Protein AF-A0A514X1A0-F1 (afdb_monomer_lite)

Structure (mmCIF, N/CA/C/O backbone):
data_AF-A0A514X1A0-F1
#
_entry.id   AF-A0A514X1A0-F1
#
loop_
_atom_site.group_PDB
_atom_site.id
_atom_site.type_symbol
_atom_site.label_atom_id
_atom_site.label_alt_id
_atom_site.label_comp_id
_atom_site.label_asym_id
_atom_site.label_entity_id
_atom_site.label_seq_id
_atom_site.pdbx_PDB_ins_code
_atom_site.Cartn_x
_atom_site.Cartn_y
_atom_site.Cartn_z
_atom_site.occupancy
_atom_site.B_iso_or_equiv
_atom_site.auth_seq_id
_atom_site.auth_comp_id
_atom_site.auth_asym_id
_atom_site.auth_atom_id
_atom_site.pdbx_PDB_model_num
ATOM 1 N N . MET A 1 1 ? 16.636 21.035 -55.636 1.00 46.41 1 MET A N 1
ATOM 2 C CA . MET A 1 1 ? 16.440 21.186 -54.175 1.00 46.41 1 MET A CA 1
ATOM 3 C C . MET A 1 1 ? 14.949 21.383 -53.866 1.00 46.41 1 MET A C 1
ATOM 5 O O . MET A 1 1 ? 14.515 22.514 -53.718 1.00 46.41 1 MET A O 1
ATOM 9 N N . LYS A 1 2 ? 14.115 20.330 -53.873 1.00 51.72 2 LYS A N 1
ATOM 10 C CA . LYS A 1 2 ? 12.656 20.466 -53.622 1.00 51.72 2 LYS A CA 1
ATOM 11 C C . LYS A 1 2 ? 12.068 19.430 -52.648 1.00 51.72 2 LYS A C 1
ATOM 13 O O . LYS A 1 2 ? 10.921 19.572 -52.252 1.00 51.72 2 LYS A O 1
ATOM 18 N N . ASN A 1 3 ? 12.867 18.470 -52.166 1.00 51.12 3 ASN A N 1
ATOM 19 C CA . ASN A 1 3 ? 12.351 17.314 -51.414 1.00 51.12 3 ASN A CA 1
ATOM 20 C C . ASN A 1 3 ? 12.765 17.297 -49.926 1.00 51.12 3 ASN A C 1
ATOM 22 O O . ASN A 1 3 ? 12.443 16.359 -49.210 1.00 51.12 3 ASN A O 1
ATOM 26 N N . VAL A 1 4 ? 13.454 18.337 -49.434 1.00 55.75 4 VAL A N 1
ATOM 27 C CA . VAL A 1 4 ? 13.977 18.392 -48.049 1.00 55.75 4 VAL A CA 1
ATOM 28 C C . VAL A 1 4 ? 12.877 18.668 -47.011 1.00 55.75 4 VAL A C 1
ATOM 30 O O . VAL A 1 4 ? 13.002 18.274 -45.858 1.00 55.75 4 VAL A O 1
ATOM 33 N N . LYS A 1 5 ? 11.755 19.281 -47.413 1.00 52.59 5 LYS A N 1
ATOM 34 C CA . LYS A 1 5 ? 10.656 19.623 -46.491 1.00 52.59 5 LYS A CA 1
ATOM 35 C C . LYS A 1 5 ? 9.820 18.415 -46.048 1.00 52.59 5 LYS A C 1
ATOM 37 O O . LYS A 1 5 ? 9.204 18.475 -44.993 1.00 52.59 5 LYS A O 1
ATOM 42 N N . LEU A 1 6 ? 9.818 17.324 -46.820 1.00 51.69 6 LEU A N 1
ATOM 43 C CA . LEU A 1 6 ? 9.026 16.129 -46.506 1.00 51.69 6 LEU A CA 1
ATOM 44 C C . LEU A 1 6 ? 9.691 15.256 -45.427 1.00 51.69 6 LEU A C 1
ATOM 46 O O . LEU A 1 6 ? 9.009 14.618 -44.635 1.00 51.69 6 LEU A O 1
ATOM 50 N N . VAL A 1 7 ? 11.025 15.264 -45.358 1.00 54.31 7 VAL A N 1
ATOM 51 C CA . VAL A 1 7 ? 11.789 14.410 -44.432 1.00 54.31 7 VAL A CA 1
ATOM 52 C C . VAL A 1 7 ? 11.707 14.921 -42.986 1.00 54.31 7 VAL A C 1
ATOM 54 O O . VAL A 1 7 ? 11.714 14.127 -42.050 1.00 54.31 7 VAL A O 1
ATOM 57 N N . LEU A 1 8 ? 11.542 16.234 -42.784 1.00 53.09 8 LEU A N 1
ATOM 58 C CA . LEU A 1 8 ? 11.487 16.837 -41.447 1.00 53.09 8 LEU A CA 1
ATOM 59 C C . LEU A 1 8 ? 10.170 16.549 -40.697 1.00 53.09 8 LEU A C 1
ATOM 61 O O . LEU A 1 8 ? 10.156 16.538 -39.471 1.00 53.09 8 LEU A O 1
ATOM 65 N N . ALA A 1 9 ? 9.071 16.292 -41.415 1.00 54.53 9 ALA A N 1
ATOM 66 C CA . ALA A 1 9 ? 7.756 16.057 -40.810 1.00 54.53 9 ALA A CA 1
ATOM 67 C C . ALA A 1 9 ? 7.592 14.630 -40.252 1.00 54.53 9 ALA A C 1
ATOM 69 O O . ALA A 1 9 ? 6.872 14.429 -39.279 1.00 54.53 9 ALA A O 1
ATOM 70 N N . VAL A 1 10 ? 8.291 13.642 -40.822 1.00 55.50 10 VAL A N 1
ATOM 71 C CA . VAL A 1 10 ? 8.201 12.236 -40.384 1.00 55.50 10 VAL A CA 1
ATOM 72 C C . VAL A 1 10 ? 9.047 11.976 -39.131 1.00 55.50 10 VAL A C 1
ATOM 74 O O . VAL A 1 10 ? 8.675 11.156 -38.297 1.00 55.50 10 VAL A O 1
ATOM 77 N N . ALA A 1 11 ? 10.134 12.729 -38.931 1.00 55.03 11 ALA A N 1
ATOM 78 C CA . ALA A 1 11 ? 10.987 12.602 -37.746 1.00 55.03 11 ALA A CA 1
ATOM 79 C C . ALA A 1 11 ? 10.313 13.091 -36.445 1.00 55.03 11 ALA A C 1
ATOM 81 O O . ALA A 1 11 ? 10.697 12.663 -35.361 1.00 55.03 11 ALA A O 1
ATOM 82 N N . PHE A 1 12 ? 9.291 13.950 -36.536 1.00 53.16 12 PHE A N 1
ATOM 83 C CA . PHE A 1 12 ? 8.600 14.508 -35.366 1.00 53.16 12 PHE A CA 1
ATOM 84 C C . PHE A 1 12 ? 7.435 13.635 -34.860 1.00 53.16 12 PHE A C 1
ATOM 86 O O . PHE A 1 12 ? 6.997 13.803 -33.728 1.00 53.16 12 PHE A O 1
ATOM 93 N N . LEU A 1 13 ? 6.945 12.678 -35.662 1.00 53.69 13 LEU A N 1
ATOM 94 C CA . LEU A 1 13 ? 5.894 11.736 -35.241 1.00 53.69 13 LEU A CA 1
ATOM 95 C C . LEU A 1 13 ? 6.434 10.507 -34.486 1.00 53.69 13 LEU A C 1
ATOM 97 O O . LEU A 1 13 ? 5.646 9.760 -33.914 1.00 53.69 13 LEU A O 1
ATOM 101 N N . GLY A 1 14 ? 7.753 10.293 -34.464 1.00 54.91 14 GLY A N 1
ATOM 102 C CA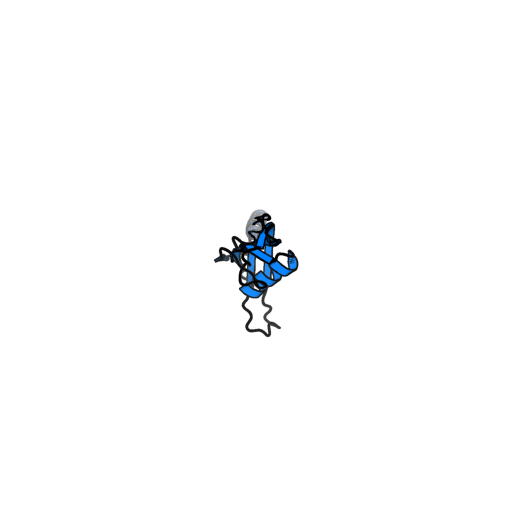 . GLY A 1 14 ? 8.387 9.160 -33.774 1.00 54.91 14 GLY A CA 1
ATOM 103 C C . GLY A 1 14 ? 8.770 9.414 -32.311 1.00 54.91 14 GLY A C 1
ATOM 104 O O . GLY A 1 14 ? 9.260 8.504 -31.652 1.00 54.91 14 GLY A O 1
ATOM 105 N N . SER A 1 15 ? 8.588 10.634 -31.796 1.00 56.12 15 SER A N 1
ATOM 106 C CA . SER A 1 15 ? 9.048 11.048 -30.458 1.00 56.12 15 SER A CA 1
ATOM 107 C C . SER A 1 15 ? 7.961 11.039 -29.376 1.00 56.12 15 SER A C 1
ATOM 109 O O . SER A 1 15 ? 8.225 11.406 -28.232 1.00 56.12 15 SER A O 1
ATOM 111 N N . LEU A 1 16 ? 6.742 10.608 -29.703 1.00 56.06 16 LEU A N 1
ATOM 112 C CA . LEU A 1 16 ? 5.635 10.537 -28.755 1.00 56.06 16 LEU A CA 1
ATOM 113 C C . LEU A 1 16 ? 5.466 9.099 -28.258 1.00 56.06 16 LEU A C 1
ATOM 115 O O . LEU A 1 16 ? 5.196 8.198 -29.043 1.00 56.06 16 LEU A O 1
ATOM 119 N N . SER A 1 17 ? 5.533 8.935 -26.936 1.00 56.16 17 SER A N 1
ATOM 120 C CA . SER A 1 17 ? 5.170 7.729 -26.179 1.00 56.16 17 SER A CA 1
ATOM 121 C C . SER A 1 17 ? 6.303 6.751 -25.845 1.00 56.16 17 SER A C 1
ATOM 123 O O . SER A 1 17 ? 6.271 5.569 -26.175 1.00 56.16 17 SER A O 1
ATOM 125 N N . ALA A 1 18 ? 7.250 7.210 -25.025 1.00 54.34 18 ALA A N 1
ATOM 126 C CA . ALA A 1 18 ? 7.774 6.344 -23.971 1.00 54.34 18 ALA A CA 1
ATOM 127 C C . ALA A 1 18 ? 6.780 6.369 -22.792 1.00 54.34 18 ALA A C 1
ATOM 129 O O . ALA A 1 18 ? 7.039 6.975 -21.753 1.00 54.34 18 ALA A O 1
ATOM 130 N N . CYS A 1 19 ? 5.593 5.779 -22.966 1.00 57.94 19 CYS A N 1
ATOM 131 C CA . CYS A 1 19 ? 4.699 5.524 -21.840 1.00 57.94 19 CYS A CA 1
ATOM 132 C C . CYS A 1 19 ? 5.389 4.518 -20.915 1.00 57.94 19 CYS A C 1
ATOM 134 O O . CYS A 1 19 ? 5.541 3.350 -21.27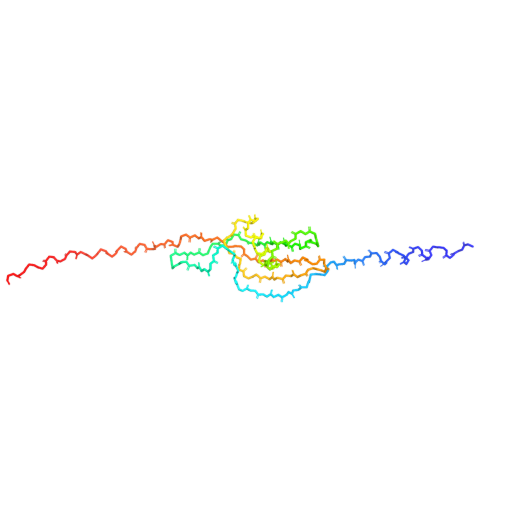0 1.00 57.94 19 CYS A O 1
ATOM 136 N N . ALA A 1 20 ? 5.817 4.963 -19.734 1.00 64.00 20 ALA A N 1
ATOM 137 C CA . ALA A 1 20 ? 6.236 4.064 -18.669 1.00 64.00 20 ALA A CA 1
ATOM 138 C C . ALA A 1 20 ? 5.045 3.159 -18.310 1.00 64.00 20 ALA A C 1
ATOM 140 O O . ALA A 1 20 ? 4.107 3.582 -17.637 1.00 64.00 20 ALA A O 1
ATOM 141 N N . MET A 1 21 ? 5.043 1.933 -18.835 1.00 72.94 21 MET A N 1
ATOM 142 C CA . MET A 1 21 ? 3.971 0.970 -18.613 1.00 72.94 21 MET A CA 1
ATOM 143 C C . MET A 1 21 ? 3.974 0.555 -17.138 1.00 72.94 21 MET A C 1
ATOM 145 O O . MET A 1 21 ? 4.964 0.014 -16.640 1.00 72.94 21 MET A O 1
ATOM 149 N N . LYS A 1 22 ? 2.870 0.841 -16.438 1.00 83.50 22 LYS A N 1
ATOM 150 C CA . LYS A 1 22 ? 2.549 0.231 -15.146 1.00 83.50 22 LYS A CA 1
ATOM 151 C C . LYS A 1 22 ? 1.830 -1.083 -15.427 1.00 83.50 22 LYS A C 1
ATOM 153 O O . LYS A 1 22 ? 0.758 -1.077 -16.031 1.00 83.50 22 LYS A O 1
ATOM 158 N N . THR A 1 23 ? 2.391 -2.191 -14.970 1.00 88.75 23 THR A N 1
ATOM 159 C CA . THR A 1 23 ? 1.753 -3.505 -15.066 1.00 88.75 23 THR A CA 1
ATOM 160 C C . THR A 1 23 ? 1.191 -3.869 -13.707 1.00 88.75 23 THR A C 1
ATOM 162 O O . THR A 1 23 ? 1.922 -3.886 -12.718 1.00 88.75 23 THR A O 1
ATOM 165 N N . LYS A 1 24 ? -0.108 -4.156 -13.646 1.00 92.75 24 LYS A N 1
ATOM 166 C CA . LYS A 1 24 ? -0.755 -4.609 -12.415 1.00 92.75 24 LYS A CA 1
ATOM 167 C C . LYS A 1 24 ? -0.260 -6.009 -12.051 1.00 92.75 24 LYS A C 1
ATOM 169 O O . LYS A 1 24 ? -0.255 -6.894 -12.901 1.00 92.75 24 LYS A O 1
ATOM 174 N N . VAL A 1 25 ? 0.156 -6.188 -10.802 1.00 91.94 25 VAL A N 1
ATOM 175 C CA . VAL A 1 25 ? 0.725 -7.440 -10.283 1.00 91.94 25 VAL A CA 1
ATOM 176 C C . VAL A 1 25 ? -0.320 -8.217 -9.492 1.00 91.94 25 VAL A C 1
ATOM 178 O O . VAL A 1 25 ? -0.528 -9.396 -9.759 1.00 91.94 25 VAL A O 1
ATOM 181 N N . LEU A 1 26 ? -0.981 -7.570 -8.527 1.00 94.81 26 LEU A N 1
ATOM 182 C CA . LEU A 1 26 ? -2.009 -8.203 -7.699 1.00 94.81 26 LEU A CA 1
ATOM 183 C C . LEU A 1 26 ? -2.953 -7.177 -7.067 1.00 94.81 26 LEU A C 1
ATOM 185 O O . LEU A 1 26 ? -2.643 -5.986 -6.999 1.00 94.81 26 LEU A O 1
ATOM 189 N N . ASP A 1 27 ? -4.080 -7.681 -6.570 1.00 96.69 27 ASP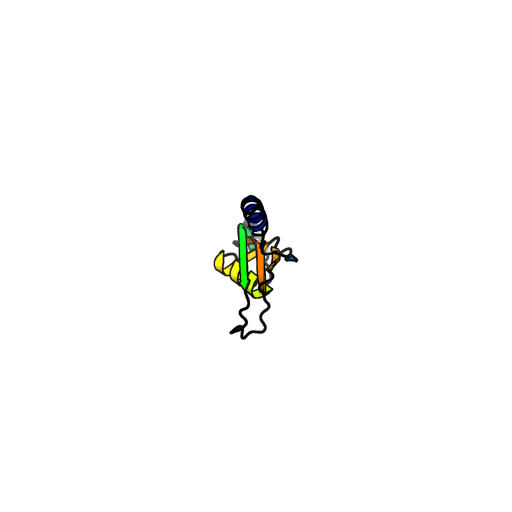 A N 1
ATOM 190 C CA . ASP A 1 27 ? -5.015 -6.967 -5.704 1.00 96.69 27 ASP A CA 1
ATOM 191 C C . ASP A 1 27 ? -5.052 -7.614 -4.320 1.00 96.69 27 ASP A C 1
ATOM 193 O O . ASP A 1 27 ? -5.007 -8.839 -4.192 1.00 96.69 27 ASP A O 1
ATOM 197 N N . ALA A 1 28 ? -5.173 -6.789 -3.286 1.00 95.06 28 ALA A N 1
ATOM 198 C CA . ALA A 1 28 ? -5.339 -7.220 -1.909 1.00 95.06 28 ALA A CA 1
ATOM 199 C C . ALA A 1 28 ? -6.467 -6.429 -1.237 1.00 95.06 28 ALA A C 1
ATOM 201 O O . ALA A 1 28 ? -6.568 -5.208 -1.367 1.00 95.06 28 ALA A O 1
ATOM 202 N N . GLY A 1 29 ? -7.314 -7.127 -0.477 1.00 93.88 29 GLY A N 1
ATOM 203 C CA . GLY A 1 29 ? -8.429 -6.494 0.231 1.00 93.88 29 GLY A CA 1
ATOM 204 C C . GLY A 1 29 ? -7.956 -5.491 1.285 1.00 93.88 29 GLY A C 1
ATOM 205 O O . GLY A 1 29 ? -8.482 -4.381 1.363 1.00 93.88 29 GLY A O 1
ATOM 206 N N . ALA A 1 30 ? -6.933 -5.862 2.057 1.00 93.00 30 ALA A N 1
ATOM 207 C CA . ALA A 1 30 ? -6.277 -4.993 3.020 1.00 93.00 30 ALA A CA 1
ATOM 208 C C . ALA A 1 30 ? -4.821 -5.421 3.236 1.00 93.00 30 ALA A C 1
ATOM 210 O O . ALA A 1 30 ? -4.527 -6.616 3.269 1.00 93.00 30 ALA A O 1
ATOM 211 N N . VAL A 1 31 ? -3.929 -4.449 3.414 1.00 94.44 31 VAL A N 1
ATOM 212 C CA . VAL A 1 31 ? -2.510 -4.665 3.727 1.00 94.44 31 VAL A CA 1
ATOM 213 C C . VAL A 1 31 ? -2.059 -3.718 4.836 1.00 94.44 31 VAL A C 1
ATOM 215 O O . VAL A 1 31 ? -2.536 -2.584 4.945 1.00 94.44 31 VAL A O 1
ATOM 218 N N . SER A 1 32 ? -1.146 -4.191 5.681 1.00 93.62 32 SER A N 1
ATOM 219 C CA . SER A 1 32 ? -0.483 -3.384 6.704 1.00 93.62 32 SER A CA 1
ATOM 220 C C . SER A 1 32 ? 0.825 -4.036 7.129 1.00 93.62 32 SER A C 1
ATOM 222 O O . SER A 1 32 ? 0.874 -5.248 7.326 1.00 93.62 32 SER A O 1
ATOM 224 N N . MET A 1 33 ? 1.865 -3.220 7.300 1.00 92.31 33 MET A N 1
ATOM 225 C CA . MET A 1 33 ? 3.151 -3.638 7.866 1.00 92.31 33 MET A CA 1
ATOM 226 C C . MET A 1 33 ? 3.247 -3.366 9.371 1.00 92.31 33 MET A C 1
ATOM 228 O O . MET A 1 33 ? 4.159 -3.853 10.033 1.00 92.31 33 MET A O 1
ATOM 232 N N . THR A 1 34 ? 2.321 -2.584 9.928 1.00 88.69 34 THR A N 1
ATOM 233 C CA . THR A 1 34 ? 2.342 -2.167 11.338 1.00 88.69 34 THR A CA 1
ATOM 234 C C . THR A 1 34 ? 1.362 -2.955 12.202 1.00 88.69 34 THR A C 1
ATOM 236 O O . THR A 1 34 ? 1.512 -2.985 13.425 1.00 88.69 34 THR A O 1
ATOM 239 N N . ARG A 1 35 ? 0.349 -3.591 11.597 1.00 84.62 35 ARG A N 1
ATOM 240 C CA . ARG A 1 35 ? -0.726 -4.302 12.301 1.00 84.62 35 ARG A CA 1
ATOM 241 C C . ARG A 1 35 ? -1.122 -5.573 11.558 1.00 84.62 35 ARG A C 1
ATOM 243 O O . ARG A 1 35 ? -1.358 -5.549 10.359 1.00 84.62 35 ARG A O 1
ATOM 250 N N . THR A 1 36 ? -1.274 -6.669 12.293 1.00 84.94 36 THR A N 1
ATOM 251 C CA . THR A 1 36 ? -1.759 -7.949 11.751 1.00 84.94 36 THR A CA 1
ATOM 252 C C . THR A 1 36 ? -3.281 -8.079 11.784 1.00 84.94 36 THR A C 1
ATOM 254 O O . THR A 1 36 ? -3.850 -8.806 10.977 1.00 84.94 36 THR A O 1
ATOM 257 N N . SER A 1 37 ? -3.953 -7.405 12.721 1.00 85.62 37 SER A N 1
ATOM 258 C CA . SER A 1 37 ? -5.410 -7.452 12.881 1.00 85.62 37 SER A CA 1
ATOM 259 C C . SER A 1 37 ? -5.934 -6.243 13.661 1.00 85.62 37 SER A C 1
ATOM 261 O O . SER A 1 37 ? -5.164 -5.519 14.297 1.00 85.62 37 SER A O 1
ATOM 263 N N . LEU A 1 38 ? -7.252 -6.038 13.599 1.00 87.44 38 LEU A N 1
ATOM 264 C CA . LEU A 1 38 ? -7.981 -5.063 14.410 1.00 87.44 38 LEU A CA 1
ATOM 265 C C . LEU A 1 38 ? -8.412 -5.699 15.732 1.00 87.44 38 LEU A C 1
ATOM 267 O O . LEU A 1 38 ? -8.908 -6.828 15.739 1.00 87.44 38 LEU A O 1
ATOM 271 N N . ALA A 1 39 ? -8.271 -4.967 16.837 1.00 88.69 39 ALA A N 1
ATOM 272 C CA . ALA A 1 39 ? -8.867 -5.383 18.102 1.00 88.69 39 ALA A CA 1
ATOM 273 C C . ALA A 1 39 ? -10.410 -5.264 18.053 1.00 88.69 39 ALA A C 1
ATOM 275 O O . ALA A 1 39 ? -10.939 -4.476 17.263 1.00 88.69 39 ALA A O 1
ATOM 276 N N . PRO A 1 40 ? -11.158 -6.012 18.889 1.00 86.44 40 PRO A N 1
ATOM 277 C CA . PRO A 1 40 ? -12.628 -6.020 18.858 1.00 86.44 40 PRO A CA 1
ATOM 278 C C . PRO A 1 40 ? -13.284 -4.653 19.106 1.00 86.44 40 PRO A C 1
ATOM 280 O O . PRO A 1 40 ? -14.407 -4.408 18.672 1.00 86.44 40 PRO A O 1
ATOM 283 N N . ASP A 1 41 ? -12.594 -3.767 19.816 1.00 90.50 41 ASP A N 1
ATOM 284 C CA . ASP A 1 41 ? -13.015 -2.414 20.174 1.00 90.50 41 ASP A CA 1
ATOM 285 C C . ASP A 1 41 ? -12.451 -1.347 19.225 1.00 90.50 41 ASP A C 1
ATOM 287 O O . ASP A 1 41 ? -12.537 -0.158 19.513 1.00 90.50 41 ASP A O 1
ATOM 291 N N . GLN A 1 42 ? -11.867 -1.741 18.095 1.00 90.94 42 GLN A N 1
ATOM 292 C CA . GLN A 1 42 ? -11.260 -0.834 17.127 1.00 90.94 42 GLN A CA 1
ATOM 293 C C . GLN A 1 42 ? -12.064 -0.772 15.832 1.00 90.94 42 GLN A C 1
ATOM 295 O O . GLN A 1 42 ? -12.699 -1.739 15.409 1.00 90.94 42 GLN A O 1
ATOM 300 N N . LYS A 1 43 ? -12.028 0.391 15.182 1.00 92.25 43 LYS A N 1
ATOM 301 C CA . LYS A 1 43 ? -12.640 0.611 13.869 1.00 92.25 43 LYS A CA 1
ATOM 302 C C . LYS A 1 43 ? -11.650 1.278 12.926 1.00 92.25 43 LYS A C 1
ATOM 304 O O . LYS A 1 43 ? -10.738 1.976 13.363 1.00 92.25 43 LYS A O 1
ATOM 309 N N . LEU A 1 44 ? -11.862 1.067 11.632 1.00 92.94 44 LEU A N 1
ATOM 310 C CA . LEU A 1 44 ? -11.157 1.790 10.582 1.00 92.94 44 LEU A CA 1
ATOM 311 C C . LEU A 1 44 ? -11.891 3.096 10.285 1.00 92.94 44 LEU A C 1
ATOM 313 O O . LEU A 1 44 ? -13.105 3.102 10.081 1.00 92.94 44 LEU A O 1
ATOM 317 N N . GLN A 1 45 ? -11.144 4.191 10.285 1.00 94.81 45 GLN A N 1
ATOM 318 C CA . GLN A 1 45 ? -11.571 5.487 9.789 1.00 94.81 45 GLN A CA 1
ATOM 319 C C . GLN A 1 45 ? -10.834 5.770 8.484 1.00 94.81 45 GLN A C 1
ATOM 321 O O . GLN A 1 45 ? -9.602 5.802 8.453 1.00 94.81 45 GLN A O 1
ATOM 326 N N . GLU A 1 46 ? -11.599 6.024 7.430 1.00 96.44 46 GLU A N 1
ATOM 327 C CA . GLU A 1 46 ? -11.046 6.363 6.128 1.00 96.44 46 GLU A CA 1
ATOM 3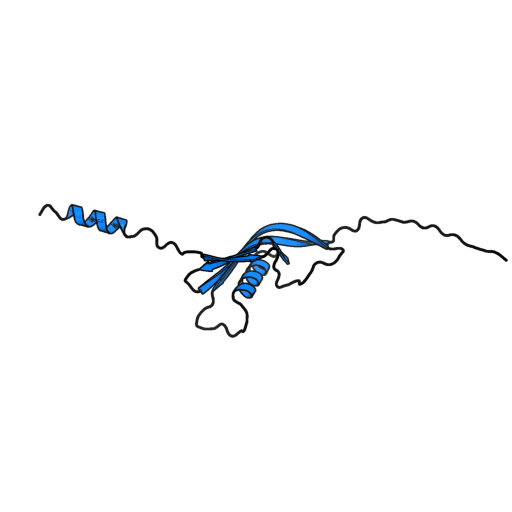28 C C . GLU A 1 46 ? -10.350 7.724 6.167 1.00 96.44 46 GLU A C 1
ATOM 330 O O . GLU A 1 46 ? -10.907 8.708 6.656 1.00 96.44 46 GLU A O 1
ATOM 335 N N . VAL A 1 47 ? -9.119 7.764 5.653 1.00 96.06 47 VAL A N 1
ATOM 336 C CA . VAL A 1 47 ? -8.338 8.998 5.484 1.00 96.06 47 VAL A CA 1
ATOM 337 C C . VAL A 1 47 ? -8.411 9.491 4.040 1.00 96.06 47 VAL A C 1
ATOM 339 O O . VAL A 1 47 ? -8.453 10.697 3.812 1.00 96.06 47 VAL A O 1
ATOM 342 N N . GLY A 1 48 ? -8.442 8.571 3.072 1.00 96.56 48 GLY A N 1
ATOM 343 C CA . GLY A 1 48 ? -8.534 8.882 1.646 1.00 96.56 48 GLY A CA 1
ATOM 344 C C . GLY A 1 48 ? -7.577 8.047 0.790 1.00 96.56 48 GLY A C 1
ATOM 345 O O . GLY A 1 48 ? -6.986 7.088 1.289 1.00 96.56 48 GLY A O 1
ATOM 346 N N . PRO A 1 49 ? -7.418 8.375 -0.503 1.00 97.56 49 PRO A N 1
ATOM 347 C CA . PRO A 1 49 ? -6.531 7.641 -1.400 1.00 97.56 49 PRO A CA 1
ATOM 348 C C . PRO A 1 49 ? -5.065 7.804 -0.988 1.00 97.56 49 PRO A C 1
ATOM 350 O O . PRO A 1 49 ? -4.622 8.898 -0.638 1.00 97.56 49 PRO A O 1
ATOM 353 N N . VAL A 1 50 ? -4.304 6.714 -1.057 1.00 97.00 50 VAL A N 1
ATOM 354 C CA . VAL A 1 50 ? -2.875 6.679 -0.729 1.00 97.00 50 VAL A CA 1
ATOM 355 C C . VAL A 1 50 ? -2.080 5.984 -1.822 1.00 97.00 50 VAL A C 1
ATOM 357 O O . VAL A 1 50 ? -2.569 5.102 -2.533 1.00 97.00 50 VAL A O 1
ATOM 360 N N . THR A 1 51 ? -0.818 6.376 -1.939 1.00 95.69 51 THR A N 1
ATOM 361 C CA . THR A 1 51 ? 0.143 5.753 -2.846 1.00 95.69 51 THR A CA 1
ATOM 362 C C . THR A 1 51 ? 1.489 5.626 -2.150 1.00 95.69 51 THR A C 1
ATOM 364 O O . THR A 1 51 ? 1.886 6.512 -1.389 1.00 95.69 51 THR A O 1
ATOM 367 N N . GLY A 1 52 ? 2.196 4.533 -2.418 1.00 93.50 52 GLY A N 1
ATOM 368 C CA . GLY A 1 52 ? 3.600 4.372 -2.051 1.00 93.50 52 GLY A CA 1
ATOM 369 C C . GLY A 1 52 ? 4.358 3.675 -3.160 1.00 93.50 52 GLY A C 1
ATOM 370 O O . GLY A 1 52 ? 3.804 2.855 -3.890 1.00 93.50 52 GLY A O 1
ATOM 371 N N . GLN A 1 53 ? 5.628 4.023 -3.305 1.00 92.19 53 GLN A N 1
ATOM 372 C CA . GLN A 1 53 ? 6.509 3.432 -4.298 1.00 92.19 53 GLN A CA 1
ATOM 373 C C . GLN A 1 53 ? 7.838 3.078 -3.647 1.00 92.19 53 GLN A C 1
ATOM 375 O O . GLN A 1 53 ? 8.379 3.851 -2.859 1.00 92.19 53 GLN A O 1
ATOM 380 N N . PHE A 1 54 ? 8.373 1.923 -4.009 1.00 90.31 54 PHE A N 1
ATOM 381 C CA . PHE A 1 54 ? 9.727 1.532 -3.674 1.00 90.31 54 PHE A CA 1
ATOM 382 C C . PHE A 1 54 ? 10.439 1.065 -4.939 1.00 90.31 54 PHE A C 1
ATOM 384 O O . PHE A 1 54 ? 9.919 0.235 -5.683 1.00 90.31 54 PHE A O 1
ATOM 391 N N . CYS A 1 55 ? 11.618 1.619 -5.193 1.00 86.75 55 CYS A N 1
ATOM 392 C CA . CYS A 1 55 ? 12.471 1.251 -6.313 1.00 86.75 55 CYS A CA 1
ATOM 393 C C . CYS A 1 55 ? 13.726 0.609 -5.748 1.00 86.75 55 CYS A C 1
ATOM 395 O O . CYS A 1 55 ? 14.489 1.292 -5.066 1.00 86.75 55 CYS A O 1
ATOM 397 N N . SER A 1 56 ? 13.943 -0.673 -6.039 1.00 76.44 56 SER A N 1
ATOM 398 C CA . SER A 1 56 ? 15.207 -1.293 -5.665 1.00 76.44 56 SER A CA 1
ATOM 399 C C . SER A 1 56 ? 16.325 -0.701 -6.514 1.00 76.44 56 SER A C 1
ATOM 401 O O . SER A 1 56 ? 16.231 -0.662 -7.744 1.00 76.44 56 SER A O 1
ATOM 403 N N . SER A 1 57 ? 17.381 -0.221 -5.865 1.00 70.50 57 SER A N 1
ATOM 404 C CA . SER A 1 57 ? 18.585 0.204 -6.571 1.00 70.50 57 SER A CA 1
ATOM 405 C C . SER A 1 57 ? 19.585 -0.949 -6.581 1.00 70.50 57 SER A C 1
ATOM 407 O O . SER A 1 57 ? 19.817 -1.607 -5.570 1.00 70.50 57 SER A O 1
ATOM 409 N N . THR A 1 58 ? 20.220 -1.194 -7.730 1.00 54.66 58 THR A N 1
ATOM 410 C CA . THR A 1 58 ? 21.191 -2.290 -7.931 1.00 54.66 58 THR A CA 1
ATOM 411 C C . THR A 1 58 ? 22.415 -2.200 -6.998 1.00 54.66 58 THR A C 1
ATOM 413 O O . THR A 1 58 ? 23.206 -3.135 -6.915 1.00 54.66 58 THR A O 1
ATOM 416 N N . PHE A 1 59 ? 22.570 -1.093 -6.265 1.00 49.78 59 PHE A N 1
ATOM 417 C CA . PHE A 1 59 ? 23.683 -0.808 -5.368 1.00 49.78 59 PHE A CA 1
ATOM 418 C C . PHE A 1 59 ? 23.179 -0.412 -3.973 1.00 49.78 59 PHE A C 1
ATOM 420 O O . PHE A 1 59 ? 23.275 0.750 -3.594 1.00 49.78 59 PHE A O 1
ATOM 427 N N . GLY A 1 60 ? 22.679 -1.357 -3.172 1.00 54.06 60 GLY A N 1
ATOM 428 C CA . GLY A 1 60 ? 22.569 -1.085 -1.732 1.00 54.06 60 GLY A CA 1
ATOM 429 C C . GLY A 1 60 ? 21.514 -1.827 -0.934 1.00 54.06 60 GLY A C 1
ATOM 430 O O . GLY A 1 60 ? 21.610 -1.804 0.293 1.00 54.06 60 GLY A O 1
ATOM 431 N N . ASP A 1 61 ? 20.566 -2.514 -1.569 1.00 56.53 61 ASP A N 1
ATOM 432 C CA . ASP A 1 61 ? 19.451 -3.127 -0.839 1.00 56.53 61 ASP A CA 1
ATOM 433 C C . ASP A 1 61 ? 19.890 -4.436 -0.162 1.00 56.53 61 ASP A C 1
ATOM 435 O O . ASP A 1 61 ? 19.681 -5.553 -0.633 1.00 56.53 61 ASP A O 1
ATOM 439 N N . LYS A 1 62 ? 20.584 -4.283 0.969 1.00 48.72 62 LYS A N 1
ATOM 440 C CA . LYS A 1 62 ? 20.982 -5.356 1.879 1.00 48.72 62 LYS A CA 1
ATOM 441 C C . LYS A 1 62 ? 19.793 -5.752 2.753 1.00 48.72 62 LYS A C 1
ATOM 443 O O . LYS A 1 62 ? 19.737 -5.394 3.926 1.00 48.72 62 LYS A O 1
ATOM 448 N N . GLY A 1 63 ? 18.850 -6.505 2.199 1.00 54.38 63 GLY A N 1
ATOM 449 C CA . GLY A 1 63 ? 17.769 -7.087 2.989 1.00 54.38 63 GLY A CA 1
ATOM 450 C C . GLY A 1 63 ? 16.932 -8.091 2.210 1.00 54.38 63 GLY A C 1
ATOM 451 O O . GLY A 1 63 ? 16.612 -7.873 1.049 1.00 54.38 63 GLY A O 1
ATOM 452 N N . VAL A 1 64 ? 16.538 -9.184 2.869 1.00 56.06 64 VAL A N 1
ATOM 453 C CA . VAL A 1 64 ? 15.504 -10.122 2.394 1.00 56.06 64 VAL A CA 1
ATOM 454 C C . VAL A 1 64 ? 14.126 -9.491 2.641 1.00 56.06 64 VAL A C 1
ATOM 456 O O . VAL A 1 64 ? 13.289 -10.062 3.331 1.00 56.06 64 VAL A O 1
ATOM 459 N N . VAL A 1 65 ? 13.914 -8.255 2.190 1.00 62.91 65 VAL A N 1
ATOM 460 C CA . VAL A 1 65 ? 12.631 -7.561 2.351 1.00 62.91 65 VAL A CA 1
ATOM 461 C C . VAL A 1 65 ? 12.008 -7.415 0.972 1.00 62.91 65 VAL A C 1
ATOM 463 O O . VAL A 1 65 ? 12.674 -7.003 0.021 1.00 62.91 65 VAL A O 1
ATOM 466 N N . GLY A 1 66 ? 10.753 -7.846 0.836 1.00 81.88 66 GLY A N 1
ATOM 467 C CA . GLY A 1 66 ? 10.063 -7.851 -0.447 1.00 81.88 66 GLY A CA 1
ATOM 468 C C . GLY A 1 66 ? 9.798 -6.431 -0.949 1.00 81.88 66 GLY A C 1
ATOM 469 O O . GLY A 1 66 ? 9.457 -5.542 -0.175 1.00 81.88 66 GLY A O 1
ATOM 470 N N . LEU A 1 67 ? 9.874 -6.224 -2.268 1.00 86.25 67 LEU A N 1
ATOM 471 C CA . LEU A 1 67 ? 9.549 -4.932 -2.898 1.00 86.25 67 LEU A CA 1
ATOM 472 C C . LEU A 1 67 ? 8.128 -4.450 -2.554 1.00 86.25 67 LEU A C 1
ATOM 474 O O . LEU A 1 67 ? 7.867 -3.252 -2.494 1.00 86.25 67 LEU A O 1
ATOM 478 N N . ILE A 1 68 ? 7.209 -5.397 -2.345 1.00 90.44 68 ILE A N 1
ATOM 479 C CA . ILE A 1 68 ? 5.829 -5.148 -1.920 1.00 90.44 68 ILE A CA 1
ATOM 480 C C . ILE A 1 68 ? 5.807 -4.584 -0.499 1.00 90.44 68 ILE A C 1
ATOM 482 O O . ILE A 1 68 ? 5.186 -3.549 -0.275 1.00 90.44 68 ILE A O 1
ATOM 486 N N . ASP A 1 69 ? 6.514 -5.222 0.430 1.00 91.12 69 ASP A N 1
ATOM 487 C CA . ASP A 1 69 ? 6.551 -4.837 1.842 1.00 91.12 69 ASP A CA 1
ATOM 488 C C . ASP A 1 69 ? 7.079 -3.409 2.006 1.00 91.12 69 ASP A C 1
ATOM 490 O O . ASP A 1 69 ? 6.472 -2.599 2.708 1.00 91.12 69 ASP A O 1
ATOM 494 N N . GLU A 1 70 ? 8.154 -3.064 1.291 1.00 91.56 70 GLU A N 1
ATOM 495 C CA . GLU A 1 70 ? 8.710 -1.707 1.302 1.00 91.56 70 GLU A CA 1
ATOM 496 C C . GLU A 1 70 ? 7.770 -0.686 0.645 1.00 91.56 70 GLU A C 1
ATOM 498 O O . GLU A 1 70 ? 7.625 0.429 1.146 1.00 91.56 70 GLU A O 1
ATOM 503 N N . ALA A 1 71 ? 7.063 -1.052 -0.430 1.00 92.75 71 ALA A N 1
ATOM 504 C CA . ALA A 1 71 ? 6.064 -0.168 -1.030 1.00 92.75 71 ALA A CA 1
ATOM 505 C C . ALA A 1 71 ? 4.890 0.108 -0.069 1.00 92.75 71 ALA A C 1
ATOM 507 O O . ALA A 1 71 ? 4.464 1.261 0.057 1.00 92.75 71 ALA A O 1
ATOM 508 N N . VAL A 1 72 ? 4.395 -0.916 0.642 1.00 95.12 72 VAL A N 1
ATOM 509 C CA . VAL A 1 72 ? 3.339 -0.770 1.663 1.00 95.12 72 VAL A CA 1
ATOM 510 C C . VAL A 1 72 ? 3.835 0.067 2.833 1.00 95.12 72 VAL A C 1
ATOM 512 O O . VAL A 1 72 ? 3.165 1.023 3.226 1.00 95.12 72 VAL A O 1
ATOM 515 N N . LYS A 1 73 ? 5.018 -0.245 3.364 1.00 94.31 73 LYS A N 1
ATOM 516 C CA . LYS A 1 73 ? 5.632 0.505 4.461 1.00 94.31 73 LYS A CA 1
ATOM 517 C C . LYS A 1 73 ? 5.798 1.980 4.098 1.00 94.31 73 LYS A C 1
ATOM 519 O O . LYS A 1 73 ? 5.349 2.841 4.852 1.00 94.31 73 LYS A O 1
ATOM 524 N N . ASN A 1 74 ? 6.342 2.280 2.917 1.00 93.69 74 ASN A N 1
ATOM 525 C CA . ASN A 1 74 ? 6.508 3.655 2.452 1.00 93.69 74 ASN A CA 1
ATOM 526 C C . ASN A 1 74 ? 5.155 4.383 2.320 1.00 93.69 74 ASN A C 1
ATOM 528 O O . ASN A 1 74 ? 5.014 5.526 2.761 1.00 93.69 74 ASN A O 1
ATOM 532 N N . ALA A 1 75 ? 4.124 3.716 1.787 1.00 95.88 75 ALA A N 1
ATOM 533 C CA . ALA A 1 75 ? 2.775 4.283 1.723 1.00 95.88 75 ALA A CA 1
ATOM 534 C C . ALA A 1 75 ? 2.221 4.617 3.120 1.00 95.88 75 ALA A C 1
ATOM 536 O O . ALA A 1 75 ? 1.679 5.708 3.318 1.00 95.88 75 ALA A O 1
ATOM 537 N N . GLN A 1 76 ? 2.368 3.711 4.089 1.00 96.06 76 GLN A N 1
ATOM 538 C CA . GLN A 1 76 ? 1.892 3.908 5.462 1.00 96.06 76 GLN A CA 1
ATOM 539 C C . GLN A 1 76 ? 2.638 5.040 6.178 1.00 96.06 76 GLN A C 1
ATOM 541 O O . GLN A 1 76 ? 2.010 5.916 6.780 1.00 96.06 76 GLN A O 1
ATOM 546 N N . GLU A 1 77 ? 3.967 5.065 6.072 1.00 94.88 77 GLU A N 1
ATOM 547 C CA . GLU A 1 77 ? 4.819 6.072 6.709 1.00 94.88 77 GLU A CA 1
ATOM 548 C C . GLU A 1 77 ? 4.627 7.468 6.108 1.00 94.88 77 GLU A C 1
ATOM 550 O O . GLU A 1 77 ? 4.564 8.451 6.857 1.00 94.88 77 GLU A O 1
ATOM 555 N N . THR A 1 78 ? 4.495 7.570 4.783 1.00 94.19 78 THR A N 1
ATOM 556 C CA . THR A 1 78 ? 4.306 8.847 4.078 1.00 94.19 78 THR A CA 1
ATOM 557 C C . THR A 1 78 ? 2.922 9.428 4.345 1.00 94.19 78 THR A C 1
ATOM 559 O O . THR A 1 78 ? 2.801 10.600 4.701 1.00 94.19 78 THR A O 1
ATOM 562 N N . ASN A 1 79 ? 1.874 8.605 4.248 1.00 95.88 79 ASN A N 1
ATOM 563 C CA . ASN A 1 79 ? 0.490 9.073 4.374 1.00 95.88 79 ASN A CA 1
ATOM 564 C C . ASN A 1 79 ? -0.026 9.066 5.824 1.00 95.88 79 ASN A C 1
ATOM 566 O O . ASN A 1 79 ? -1.141 9.515 6.086 1.00 95.88 79 ASN A O 1
ATOM 570 N N . LYS A 1 80 ? 0.782 8.590 6.784 1.00 95.38 80 LYS A N 1
ATOM 571 C CA . LYS A 1 80 ? 0.420 8.479 8.209 1.00 95.38 80 LYS A CA 1
ATOM 572 C C . LYS A 1 80 ? -0.886 7.696 8.394 1.00 95.38 80 LYS A C 1
ATOM 574 O O . LYS A 1 80 ? -1.830 8.190 9.023 1.00 95.38 80 LYS A O 1
ATOM 579 N N . VAL A 1 81 ? -0.938 6.500 7.806 1.00 96.19 81 VAL A N 1
ATOM 580 C CA . VAL A 1 81 ? -2.081 5.573 7.865 1.00 96.19 81 VAL A CA 1
ATOM 581 C C . VAL A 1 81 ? -1.659 4.227 8.449 1.00 96.19 81 VAL A C 1
ATOM 583 O O . VAL A 1 81 ? -0.523 3.792 8.271 1.00 96.19 81 VAL A O 1
ATOM 586 N N . ASP A 1 82 ? -2.579 3.561 9.140 1.00 95.44 82 ASP A N 1
ATOM 587 C CA . ASP A 1 82 ? -2.326 2.292 9.832 1.00 95.44 82 ASP A CA 1
ATOM 588 C C . ASP A 1 82 ? -2.590 1.074 8.945 1.00 95.44 82 ASP A C 1
ATOM 590 O O . ASP A 1 82 ? -2.031 0.001 9.171 1.00 95.44 82 ASP A O 1
ATOM 594 N N . MET A 1 83 ? -3.443 1.219 7.930 1.00 95.50 83 MET A N 1
ATOM 595 C CA . MET A 1 83 ? -3.778 0.171 6.964 1.00 95.50 83 MET A CA 1
ATOM 596 C C . MET A 1 83 ? -4.082 0.778 5.594 1.00 95.50 83 MET A C 1
ATOM 598 O O . MET A 1 83 ? -4.443 1.952 5.489 1.00 95.50 83 MET A O 1
ATOM 602 N N . ILE A 1 84 ? -3.970 -0.039 4.549 1.00 97.12 84 ILE A N 1
ATOM 603 C CA . ILE A 1 84 ? -4.394 0.301 3.189 1.00 97.12 84 ILE A CA 1
ATOM 604 C C . ILE A 1 84 ? -5.411 -0.746 2.746 1.00 97.12 84 ILE A C 1
ATOM 606 O O . ILE A 1 84 ? -5.107 -1.937 2.731 1.00 97.12 84 ILE A O 1
ATOM 610 N N . THR A 1 85 ? -6.619 -0.314 2.407 1.00 96.62 85 THR A N 1
ATOM 611 C CA . THR A 1 85 ? -7.708 -1.157 1.895 1.00 96.62 85 THR A CA 1
ATOM 612 C C . THR A 1 85 ? -7.855 -1.001 0.387 1.00 96.62 85 THR A C 1
ATOM 614 O O . THR A 1 85 ? -7.500 0.048 -0.147 1.00 96.62 85 THR A O 1
ATOM 617 N N . ALA A 1 86 ? -8.411 -2.015 -0.285 1.00 96.62 86 ALA A N 1
ATOM 618 C CA . ALA A 1 86 ? -8.538 -2.055 -1.746 1.00 96.62 86 ALA A CA 1
ATOM 619 C C . ALA A 1 86 ? -7.197 -1.750 -2.442 1.00 96.62 86 ALA A C 1
ATOM 621 O O . ALA A 1 86 ? -7.111 -0.907 -3.332 1.00 96.62 86 ALA A O 1
ATOM 622 N N . ALA A 1 87 ? -6.135 -2.402 -1.964 1.00 96.88 87 ALA A N 1
ATOM 623 C CA . ALA A 1 87 ? -4.780 -2.162 -2.421 1.00 96.88 87 ALA A CA 1
ATOM 624 C C . ALA A 1 87 ? -4.531 -2.864 -3.762 1.00 96.88 87 ALA A C 1
ATOM 626 O O . ALA A 1 87 ? -4.689 -4.080 -3.877 1.00 96.88 87 ALA A O 1
ATOM 627 N N . SER A 1 88 ? -4.086 -2.106 -4.755 1.00 97.44 88 SER A N 1
ATOM 628 C CA . SER A 1 88 ? -3.598 -2.604 -6.035 1.00 97.44 88 SER A CA 1
ATOM 629 C C . SER A 1 88 ? -2.098 -2.372 -6.143 1.00 97.44 88 SER A C 1
ATOM 631 O O . SER A 1 88 ? -1.601 -1.277 -5.874 1.00 97.44 88 SER A O 1
ATOM 633 N N . PHE A 1 89 ? -1.379 -3.404 -6.573 1.00 95.44 89 PHE A N 1
ATOM 634 C CA . PHE A 1 89 ? 0.066 -3.354 -6.750 1.00 95.44 89 PHE A CA 1
ATOM 635 C C . PHE A 1 89 ? 0.432 -3.306 -8.222 1.00 95.44 89 PHE A C 1
ATOM 637 O O . PHE A 1 89 ? -0.123 -4.044 -9.039 1.00 95.44 89 PHE A O 1
ATOM 644 N N . TYR A 1 90 ? 1.411 -2.473 -8.543 1.00 94.38 90 TYR A N 1
ATOM 645 C CA . TYR A 1 90 ? 1.900 -2.256 -9.892 1.00 94.38 90 TYR A CA 1
ATOM 646 C C . TYR A 1 90 ? 3.417 -2.342 -9.918 1.00 94.38 90 TYR A C 1
ATOM 648 O O . TYR A 1 90 ? 4.092 -1.772 -9.065 1.00 94.38 90 TYR A O 1
ATOM 656 N N . THR A 1 91 ? 3.955 -2.998 -10.937 1.00 90.00 91 THR A N 1
ATOM 657 C CA . THR A 1 91 ? 5.372 -2.911 -11.272 1.00 90.00 91 THR A CA 1
ATOM 658 C C . THR A 1 91 ? 5.567 -1.964 -12.446 1.00 90.00 91 THR A C 1
ATOM 660 O O . THR A 1 91 ? 4.752 -1.917 -13.373 1.00 90.00 91 THR A O 1
ATOM 663 N N . THR A 1 92 ? 6.648 -1.198 -12.410 1.00 80.69 92 THR A N 1
ATOM 664 C CA . THR A 1 92 ? 7.120 -0.405 -13.545 1.00 80.69 92 THR A CA 1
ATOM 665 C C . THR A 1 92 ? 8.404 -1.025 -14.087 1.00 80.69 92 THR A C 1
ATOM 667 O O . THR A 1 92 ? 9.205 -1.574 -13.331 1.00 80.69 92 THR A O 1
ATOM 670 N N . GLY A 1 93 ? 8.623 -0.939 -15.404 1.00 71.12 93 GLY A N 1
ATOM 671 C CA . GLY A 1 93 ? 9.740 -1.606 -16.102 1.00 71.12 93 GLY A CA 1
ATOM 672 C C . GLY A 1 93 ? 11.161 -1.240 -15.633 1.00 71.12 93 GLY A C 1
ATOM 673 O O . GLY A 1 93 ? 12.128 -1.817 -16.111 1.00 71.12 93 GLY A O 1
ATOM 674 N N . ASN A 1 94 ? 11.296 -0.304 -14.695 1.00 75.81 94 ASN A N 1
ATOM 675 C CA . ASN A 1 94 ? 12.529 0.096 -14.016 1.00 75.81 94 ASN A CA 1
ATOM 676 C C . ASN A 1 94 ? 12.746 -0.605 -12.655 1.00 75.81 94 ASN A C 1
ATOM 678 O O . ASN A 1 94 ? 13.588 -0.159 -11.883 1.00 75.81 94 ASN A O 1
ATOM 682 N N . GLY A 1 95 ? 11.998 -1.669 -12.338 1.00 79.56 95 GLY A N 1
ATOM 683 C CA . GLY A 1 95 ? 12.198 -2.451 -11.109 1.00 79.56 95 GLY A CA 1
ATOM 684 C C . GLY A 1 95 ? 11.592 -1.825 -9.850 1.00 79.56 95 GLY A C 1
ATOM 685 O O . GLY A 1 95 ? 11.938 -2.223 -8.738 1.00 79.56 95 GLY A O 1
ATOM 686 N N . CYS A 1 96 ? 10.682 -0.860 -10.007 1.00 86.69 96 CYS A N 1
ATOM 687 C CA . CYS A 1 96 ? 9.919 -0.327 -8.886 1.00 86.69 96 CYS A CA 1
ATOM 688 C C . CYS A 1 96 ? 8.618 -1.098 -8.671 1.00 86.69 96 CYS A C 1
ATOM 690 O O . CYS A 1 96 ? 7.992 -1.596 -9.614 1.00 86.69 96 CYS A O 1
ATOM 692 N N . MET A 1 97 ? 8.200 -1.136 -7.413 1.00 91.56 97 MET A N 1
ATOM 693 C CA . MET A 1 97 ? 6.888 -1.576 -6.974 1.00 91.56 97 MET A CA 1
ATOM 694 C C . MET A 1 97 ? 6.109 -0.368 -6.463 1.00 91.56 97 MET A C 1
ATOM 696 O O . MET A 1 97 ? 6.638 0.469 -5.732 1.00 91.56 97 MET A O 1
ATOM 700 N N . THR A 1 98 ? 4.846 -0.271 -6.845 1.00 93.62 98 THR A N 1
ATOM 701 C CA . THR A 1 98 ? 3.924 0.777 -6.416 1.00 93.62 98 THR A CA 1
ATOM 702 C C . THR A 1 98 ? 2.680 0.132 -5.836 1.00 93.62 98 THR A C 1
ATOM 704 O O . THR A 1 98 ? 2.162 -0.824 -6.404 1.00 93.62 98 THR A O 1
ATOM 707 N N . VAL A 1 99 ? 2.195 0.665 -4.721 1.00 95.75 99 VAL A N 1
ATOM 708 C CA . VAL A 1 99 ? 0.898 0.329 -4.136 1.00 95.75 99 VAL A CA 1
ATOM 709 C C . VAL A 1 99 ? -0.013 1.546 -4.225 1.00 95.75 99 VAL A C 1
ATOM 711 O O . VAL A 1 99 ? 0.408 2.663 -3.920 1.00 95.75 99 VAL A O 1
ATOM 714 N N . GLU A 1 100 ? -1.253 1.330 -4.641 1.00 97.00 100 GLU A N 1
ATOM 715 C CA . GLU A 1 100 ? -2.320 2.332 -4.683 1.00 97.00 100 GLU A CA 1
ATOM 716 C C . GLU A 1 100 ? -3.544 1.758 -3.957 1.00 97.00 100 GLU A C 1
ATOM 718 O O . GLU A 1 100 ? -3.834 0.574 -4.094 1.00 97.00 100 GLU A O 1
ATOM 723 N N . GLY A 1 101 ? -4.254 2.557 -3.164 1.00 97.44 101 GLY A N 1
ATOM 724 C CA . GLY A 1 101 ? -5.447 2.099 -2.443 1.00 97.44 101 GLY A CA 1
ATOM 725 C C . GLY A 1 101 ? -6.037 3.189 -1.557 1.00 97.44 101 GLY A C 1
ATOM 726 O O . GLY A 1 101 ? -5.716 4.365 -1.720 1.00 97.44 101 GLY A O 1
ATOM 727 N N . THR A 1 102 ? -6.866 2.806 -0.591 1.00 98.19 102 THR A N 1
ATOM 728 C CA . THR A 1 102 ? -7.472 3.733 0.376 1.00 98.19 102 THR A CA 1
ATOM 729 C C . THR A 1 102 ? -6.819 3.570 1.742 1.00 98.19 102 THR A C 1
ATOM 731 O O . THR A 1 102 ? -6.859 2.496 2.338 1.00 98.19 102 THR A O 1
ATOM 734 N N . GLY A 1 103 ? -6.217 4.638 2.251 1.00 97.12 103 GLY A N 1
ATOM 735 C CA . GLY A 1 103 ? -5.602 4.686 3.565 1.00 97.12 103 GLY A CA 1
ATOM 736 C C . GLY A 1 103 ? -6.637 4.762 4.684 1.00 97.12 103 GLY A C 1
ATOM 737 O O . GLY A 1 103 ? -7.606 5.521 4.614 1.00 97.12 103 GLY A O 1
ATOM 738 N N . GLN A 1 104 ? -6.399 3.988 5.735 1.00 97.00 104 GLN A N 1
ATOM 739 C CA . GLN A 1 104 ? -7.261 3.875 6.905 1.00 97.00 104 GLN A CA 1
ATOM 740 C C . GLN A 1 104 ? -6.448 4.121 8.179 1.00 97.00 104 GLN A C 1
ATOM 742 O O . GLN A 1 104 ? -5.301 3.675 8.294 1.00 97.00 104 GLN A O 1
ATOM 747 N N . ARG A 1 105 ? -7.052 4.791 9.158 1.00 94.88 105 ARG A N 1
ATOM 748 C CA . ARG A 1 105 ? -6.532 4.910 10.526 1.00 94.88 105 ARG A CA 1
ATOM 749 C C . ARG A 1 105 ? -7.344 4.069 11.486 1.00 94.88 105 ARG A C 1
ATOM 751 O O . ARG A 1 105 ? -8.556 3.936 11.330 1.00 94.88 105 ARG A O 1
ATOM 758 N N . ILE A 1 106 ? -6.681 3.535 12.498 1.00 92.62 106 ILE A N 1
ATOM 759 C CA . ILE A 1 106 ? -7.352 2.814 13.570 1.00 92.62 106 ILE A CA 1
ATOM 760 C C . ILE A 1 106 ? -7.813 3.827 14.610 1.00 92.62 106 ILE A C 1
ATOM 762 O O . ILE A 1 106 ? -7.012 4.557 15.193 1.00 92.62 106 ILE A O 1
ATOM 766 N N . VAL A 1 107 ? -9.116 3.847 14.861 1.00 92.12 107 VAL A N 1
ATOM 767 C CA . VAL A 1 107 ? -9.731 4.671 15.901 1.00 92.12 107 VAL A CA 1
ATOM 768 C C . VAL A 1 107 ? -10.400 3.780 16.947 1.00 92.12 107 VAL A C 1
ATOM 770 O O . VAL A 1 107 ? -10.877 2.691 16.607 1.00 92.12 107 VAL A O 1
ATOM 773 N N . PRO A 1 108 ? -10.470 4.217 18.218 1.00 88.94 108 PRO A N 1
ATOM 774 C CA . PRO A 1 108 ? -11.297 3.552 19.211 1.00 88.94 108 PRO A CA 1
ATOM 775 C C . PRO A 1 108 ? -12.739 3.481 18.705 1.00 88.94 108 PRO A C 1
ATOM 777 O O . PRO A 1 108 ? -13.380 4.498 18.427 1.00 88.94 108 PRO A O 1
ATOM 780 N N . GLY A 1 109 ? -13.263 2.271 18.572 1.00 77.81 109 GLY A N 1
ATOM 781 C CA . GLY A 1 109 ? -14.684 2.048 18.428 1.00 77.81 109 GLY A CA 1
ATOM 782 C C . GLY A 1 109 ? -15.306 2.409 19.760 1.00 77.81 109 GLY A C 1
ATOM 783 O O . GLY A 1 109 ? -15.165 1.653 20.712 1.00 77.81 109 GLY A O 1
ATOM 784 N N . HIS A 1 110 ? -15.943 3.579 19.853 1.00 57.41 110 HIS A N 1
ATOM 785 C CA . HIS A 1 110 ? -16.686 3.953 21.051 1.00 57.41 110 HIS A CA 1
ATOM 786 C C . HIS A 1 110 ? -17.521 2.757 21.509 1.00 57.41 110 HIS A C 1
ATOM 788 O O . HIS A 1 110 ? -18.468 2.357 20.828 1.00 57.41 110 HIS A O 1
ATOM 794 N N . ALA A 1 111 ? -17.137 2.188 22.654 1.00 51.84 111 ALA A N 1
ATOM 795 C CA . ALA A 1 111 ? -17.992 1.315 23.417 1.00 51.84 111 ALA A CA 1
ATOM 796 C C . ALA A 1 111 ? -19.239 2.144 23.703 1.00 51.84 111 ALA A C 1
ATOM 798 O O . ALA A 1 111 ? -19.213 3.070 24.514 1.00 51.84 111 ALA A O 1
ATOM 799 N N . THR A 1 112 ? -20.324 1.868 22.984 1.00 49.53 112 THR A N 1
ATOM 800 C CA . THR A 1 112 ? -21.658 2.189 23.471 1.00 49.53 112 THR A CA 1
ATOM 801 C C . THR A 1 112 ? -21.702 1.647 24.885 1.00 49.53 112 THR A C 1
ATOM 803 O O . THR A 1 112 ? -21.639 0.436 25.084 1.00 49.53 112 THR A O 1
ATOM 806 N N . ALA A 1 113 ? -21.675 2.560 25.852 1.00 50.28 113 ALA A N 1
ATOM 807 C CA . ALA A 1 113 ? -21.698 2.252 27.261 1.00 50.28 113 ALA A CA 1
ATOM 808 C C . ALA A 1 113 ? -22.948 1.417 27.527 1.00 50.28 113 ALA A C 1
ATOM 810 O O . ALA A 1 113 ? -24.054 1.952 27.624 1.00 50.28 113 ALA A O 1
ATOM 811 N N . THR A 1 114 ? -22.787 0.101 27.638 1.00 48.97 114 THR A N 1
ATOM 812 C CA . THR A 1 114 ? -23.819 -0.756 28.203 1.00 48.97 114 THR A CA 1
ATOM 813 C C . THR A 1 114 ? -23.822 -0.463 29.694 1.00 48.97 114 THR A C 1
ATOM 815 O O . THR A 1 114 ? -23.188 -1.147 30.495 1.00 48.97 114 THR A O 1
ATOM 818 N N . ASN A 1 115 ? -24.501 0.620 30.060 1.00 53.09 115 ASN A N 1
ATOM 819 C CA . ASN A 1 115 ? -24.842 0.955 31.428 1.00 53.09 115 ASN A CA 1
ATOM 820 C C . ASN A 1 115 ? -25.889 -0.069 31.893 1.00 53.09 115 ASN A C 1
ATOM 822 O O . ASN A 1 115 ? -27.077 0.221 32.001 1.00 53.09 115 ASN A O 1
ATOM 826 N N . THR A 1 116 ? -25.454 -1.316 32.085 1.00 52.56 116 THR A N 1
ATOM 827 C CA . THR A 1 116 ? -26.264 -2.342 32.733 1.00 52.56 116 THR A CA 1
ATOM 828 C C . THR A 1 116 ? -26.081 -2.125 34.221 1.00 52.56 116 THR A C 1
ATOM 830 O O . THR A 1 116 ? -25.239 -2.749 34.867 1.00 52.56 116 THR A O 1
ATOM 833 N N . GLY A 1 117 ? -26.846 -1.181 34.763 1.00 55.19 117 GLY A N 1
ATOM 834 C CA . GLY A 1 117 ? -27.088 -1.112 36.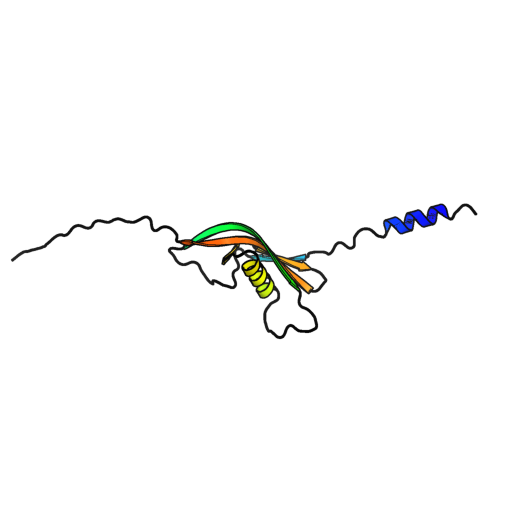192 1.00 55.19 117 GLY A CA 1
ATOM 835 C C . GLY A 1 117 ? -27.761 -2.408 36.636 1.00 55.19 117 GLY A C 1
ATOM 836 O O . GLY A 1 117 ? -28.983 -2.502 36.638 1.00 55.19 117 GLY A O 1
ATOM 837 N N . SER A 1 118 ? -26.975 -3.420 37.001 1.00 49.88 118 SER A N 1
ATOM 838 C CA . SER A 1 118 ? -27.491 -4.586 37.711 1.00 49.88 118 SER A CA 1
ATOM 839 C C . SER A 1 118 ? -27.416 -4.282 39.199 1.00 49.88 118 SER A C 1
ATOM 841 O O . SER A 1 118 ? -26.415 -4.533 39.872 1.00 49.88 118 SER A O 1
ATOM 843 N N . GLY A 1 119 ? -28.488 -3.660 39.687 1.00 51.25 119 GLY A N 1
ATOM 844 C CA . GLY A 1 119 ? -28.718 -3.418 41.098 1.00 51.25 119 GLY A CA 1
ATOM 845 C C . GLY A 1 119 ? -28.592 -4.708 41.907 1.00 51.25 119 GLY A C 1
ATOM 846 O O . GLY A 1 119 ? -29.310 -5.678 41.701 1.00 51.25 119 GLY A O 1
ATOM 847 N N . MET A 1 120 ? -27.635 -4.697 42.826 1.00 55.41 120 MET A N 1
ATOM 848 C CA . MET A 1 120 ? -27.795 -5.067 44.229 1.00 55.41 120 MET A CA 1
ATOM 849 C C . MET A 1 120 ? -29.085 -5.843 44.573 1.00 55.41 120 MET A C 1
ATOM 851 O O . MET A 1 120 ? -30.124 -5.246 44.839 1.00 55.41 120 MET A O 1
ATOM 855 N N . ILE A 1 121 ? -28.985 -7.168 44.710 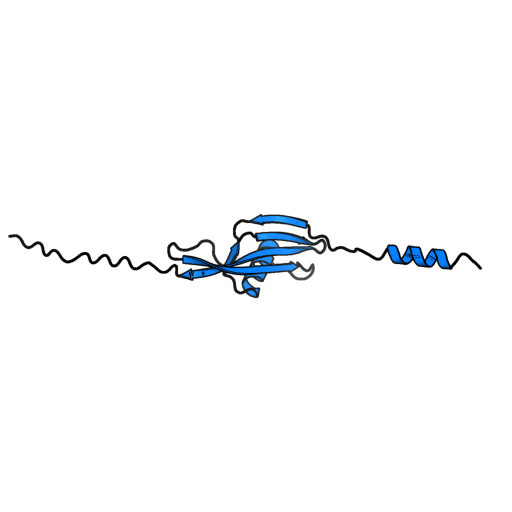1.00 57.66 121 ILE A N 1
ATOM 856 C CA . ILE A 1 121 ? -29.923 -7.942 45.533 1.00 57.66 121 ILE A CA 1
ATOM 857 C C . ILE A 1 121 ? -29.123 -8.581 46.670 1.00 57.66 121 ILE A C 1
ATOM 859 O O . ILE A 1 121 ? -28.486 -9.620 46.520 1.00 57.66 121 ILE A O 1
ATOM 863 N N . LYS A 1 122 ? -29.147 -7.922 47.835 1.00 53.09 122 LYS A N 1
ATOM 864 C CA . LYS A 1 122 ? -28.742 -8.502 49.123 1.00 53.09 122 LYS A CA 1
ATOM 865 C C . LYS A 1 122 ? -29.719 -9.630 49.472 1.00 53.09 122 LYS A C 1
ATOM 867 O O . LYS A 1 122 ? -30.785 -9.383 50.029 1.00 53.09 122 LYS A O 1
ATOM 872 N N . GLY A 1 123 ? -29.348 -10.870 49.173 1.00 53.16 123 GLY A N 1
ATOM 873 C CA . GLY A 1 123 ? -30.039 -12.062 49.662 1.00 53.16 123 GLY A CA 1
ATOM 874 C C . GLY A 1 123 ? -29.584 -12.426 51.075 1.00 53.16 123 GLY A C 1
ATOM 875 O O . GLY A 1 123 ? -28.621 -13.162 51.246 1.00 53.16 123 GLY A O 1
ATOM 876 N N . LYS A 1 124 ? -30.279 -11.904 52.090 1.00 57.94 124 LYS A N 1
ATOM 877 C CA . LYS A 1 124 ? -30.196 -12.332 53.496 1.00 57.94 124 LYS A CA 1
ATOM 878 C C . LYS A 1 124 ? -31.348 -13.300 53.786 1.00 57.94 124 LYS A C 1
ATOM 880 O O . LYS A 1 124 ? -32.484 -12.843 53.839 1.00 57.94 124 LYS A O 1
ATOM 885 N N . LYS A 1 125 ? -31.071 -14.583 54.031 1.00 50.91 125 LYS A N 1
ATOM 886 C CA . LYS A 1 125 ? -31.934 -15.554 54.750 1.00 50.91 125 LYS A CA 1
ATOM 887 C C . LYS A 1 125 ? -30.989 -16.584 55.387 1.00 50.91 125 LYS A C 1
ATOM 889 O O . LYS A 1 125 ? -30.168 -17.134 54.666 1.00 50.91 125 LYS A O 1
ATOM 894 N N . ARG A 1 126 ? -30.781 -16.511 56.707 1.00 53.59 126 ARG A N 1
ATOM 895 C CA . ARG A 1 126 ? -31.499 -17.254 57.766 1.00 53.59 126 ARG A CA 1
ATOM 896 C C . ARG A 1 126 ? -31.348 -18.754 57.597 1.00 53.59 126 ARG A C 1
ATOM 898 O O . ARG A 1 126 ? -31.968 -19.268 56.648 1.00 53.59 126 ARG A O 1
#

Secondary structure (DSSP, 8-state):
--SHHHHHHHTTTTSS----PEEEEEEEEEE-SS-SS--TTEEEEEEEEEEEEEE--TTT--S---HHHHHHHHHHHHHT-SEEEEEEEEEETTTEEEEEEEEEEEEE------------------

Radius of gyration: 27.34 Å; chains: 1; bounding box: 56×38×112 Å

Foldseek 3Di:
DPCPVVVVVVVVVPPPDPPQDWDWDDWDQKDFPQDPDDDPQKDKDWPFKWKFKDADDPPDPPDPADLVSRRRVRRCVVSVAGMFGRWIWIDTPRRMIMIIGIGIHIDGNPDPPPPPPPDDDPDDDD

pLDDT: mean 77.91, std 18.71, range [46.41, 98.19]

Sequence (126 aa):
MKNVKLVLAVAFLGSLSACAMKTKVLDAGAVSMTRTSLAPDQKLQEVGPVTGQFCSSTFGDKGVVGLIDEAVKNAQETNKVDMITAASFYTTGNGCMTVEGTGQRIVPGHATATNTGSGMIKGKKR